Protein AF-A0A0G1R0K1-F1 (afdb_monomer_lite)

Foldseek 3Di:
DDPPDPDDPVVCVLPPCVPLVVVLVVVCVVVVPDPVVSCVVSNVVVVVVCCVVCVLVVLLVVLVCVLVVLLVLLLCCQVVVVPDDPVSLVVSVVCLVVNLVSLLVNLVSLLVCVVVVVDPDPPPVNCVSLVSLVVSLVVLVVCCVPPPVGHPDSSNVSSVVVSVSNVVSVVVSVVVD

Structure (mmCIF, N/CA/C/O backbone):
data_AF-A0A0G1R0K1-F1
#
_entry.id   AF-A0A0G1R0K1-F1
#
loop_
_atom_site.group_PDB
_atom_site.id
_atom_site.type_symbol
_atom_site.label_atom_id
_atom_site.label_alt_id
_atom_site.label_comp_id
_atom_site.label_asym_id
_atom_site.label_entity_id
_atom_site.label_seq_id
_atom_site.pdbx_PDB_ins_code
_atom_site.Cartn_x
_atom_site.Cartn_y
_atom_site.Cartn_z
_atom_site.occupancy
_atom_site.B_iso_or_equiv
_atom_site.auth_seq_id
_atom_site.auth_comp_id
_atom_site.auth_asym_id
_atom_site.auth_atom_id
_atom_site.pdbx_PDB_model_num
ATOM 1 N N . MET A 1 1 ? -12.591 23.616 -11.103 1.00 38.34 1 MET A N 1
ATOM 2 C CA . MET A 1 1 ? -13.012 22.726 -12.206 1.00 38.34 1 MET A CA 1
ATOM 3 C C . MET A 1 1 ? -11.832 22.454 -13.136 1.00 38.34 1 MET A C 1
ATOM 5 O O . MET A 1 1 ? -11.144 23.388 -13.513 1.00 38.34 1 MET A O 1
ATOM 9 N N . ALA A 1 2 ? -11.607 21.172 -13.442 1.00 42.16 2 ALA A N 1
ATOM 10 C CA . ALA A 1 2 ? -10.849 20.628 -14.579 1.00 42.16 2 ALA A CA 1
ATOM 11 C C . ALA A 1 2 ? -9.356 21.009 -14.774 1.00 42.16 2 ALA A C 1
ATOM 13 O O . ALA A 1 2 ? -8.986 21.734 -15.689 1.00 42.16 2 ALA A O 1
ATOM 14 N N . ARG A 1 3 ? -8.459 20.351 -14.025 1.00 35.19 3 ARG A N 1
ATOM 15 C CA . ARG A 1 3 ? -7.186 19.838 -14.587 1.00 35.19 3 ARG A CA 1
ATOM 16 C C . ARG A 1 3 ? -7.155 18.320 -14.431 1.00 35.19 3 ARG A C 1
ATOM 18 O O . ARG A 1 3 ? -6.322 17.751 -13.732 1.00 35.19 3 ARG A O 1
ATOM 25 N N . LEU A 1 4 ? -8.156 17.685 -15.029 1.00 43.53 4 LEU A N 1
ATOM 26 C CA . LEU A 1 4 ? -8.215 16.244 -15.221 1.00 43.53 4 LEU A CA 1
ATOM 27 C C . LEU A 1 4 ? -7.405 15.888 -16.475 1.00 43.53 4 LEU A C 1
ATOM 29 O O . LEU A 1 4 ? -7.443 16.610 -17.465 1.00 43.53 4 LEU A O 1
ATOM 33 N N . LEU A 1 5 ? -6.711 14.750 -16.401 1.00 40.78 5 LEU A N 1
ATOM 34 C CA . LEU A 1 5 ? -6.028 14.049 -17.496 1.00 40.78 5 LEU A CA 1
ATOM 35 C C . LEU A 1 5 ? -4.651 14.599 -17.903 1.00 40.78 5 LEU A C 1
ATOM 37 O O . LEU A 1 5 ? -4.381 14.926 -19.056 1.00 40.78 5 LEU A O 1
ATOM 41 N N . ARG A 1 6 ? -3.697 14.537 -16.962 1.00 42.69 6 ARG A N 1
ATOM 42 C CA . ARG A 1 6 ? -2.286 14.312 -17.314 1.00 42.69 6 ARG A CA 1
ATOM 43 C C . ARG A 1 6 ? -2.203 12.924 -17.965 1.00 42.69 6 ARG A C 1
ATOM 45 O O . ARG A 1 6 ? -2.050 11.923 -17.269 1.00 42.69 6 ARG A O 1
ATOM 52 N N . GLN A 1 7 ? -2.391 12.871 -19.284 1.00 47.28 7 GLN A N 1
ATOM 53 C CA . GLN A 1 7 ? -2.249 11.644 -20.062 1.00 47.28 7 GLN A CA 1
ATOM 54 C C . GLN A 1 7 ? -0.895 10.971 -19.772 1.00 47.28 7 GLN A C 1
ATOM 56 O O . GLN A 1 7 ? 0.105 11.663 -19.536 1.00 47.28 7 GLN A 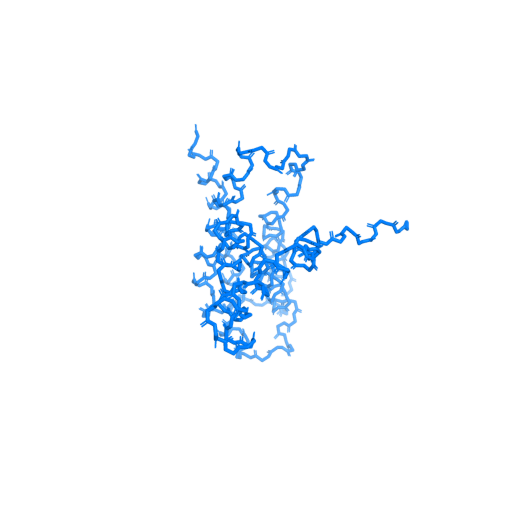O 1
ATOM 61 N N . PRO A 1 8 ? -0.825 9.630 -19.780 1.00 46.78 8 PRO A N 1
ATOM 62 C CA . PRO A 1 8 ? 0.405 8.933 -19.461 1.00 46.78 8 PRO A CA 1
ATOM 63 C C . PRO A 1 8 ? 1.391 9.133 -20.614 1.00 46.78 8 PRO A C 1
ATOM 65 O O . PRO A 1 8 ? 1.190 8.582 -21.691 1.00 46.78 8 PRO A O 1
ATOM 68 N N . LYS A 1 9 ? 2.495 9.861 -20.378 1.00 51.41 9 LYS A N 1
ATOM 69 C CA . LYS A 1 9 ? 3.682 9.874 -21.267 1.00 51.41 9 LYS A CA 1
ATOM 70 C C . LYS A 1 9 ? 4.054 8.461 -21.752 1.00 51.41 9 LYS A C 1
ATOM 72 O O . LYS A 1 9 ? 4.399 8.280 -22.910 1.00 51.41 9 LYS A O 1
ATOM 77 N N . LEU A 1 10 ? 3.836 7.474 -20.886 1.00 49.12 10 LEU A N 1
ATOM 78 C CA . LEU A 1 10 ? 4.039 6.048 -21.120 1.00 49.12 10 LEU A CA 1
ATOM 79 C C . LEU A 1 10 ? 3.221 5.500 -22.305 1.00 49.12 10 LEU A C 1
ATOM 81 O O . LEU A 1 10 ? 3.736 4.705 -23.075 1.00 49.12 10 LEU A O 1
ATOM 85 N N . LEU A 1 11 ? 1.976 5.951 -22.505 1.00 50.16 11 LEU A N 1
ATOM 86 C CA . LEU A 1 11 ? 1.133 5.492 -23.618 1.00 50.16 11 LEU A CA 1
ATOM 87 C C . LEU A 1 11 ? 1.566 6.123 -24.950 1.00 50.16 11 LEU A C 1
ATOM 89 O O . LEU A 1 11 ? 1.493 5.476 -25.989 1.00 50.16 11 LEU A O 1
ATOM 93 N N . LYS A 1 12 ? 2.071 7.366 -24.911 1.00 53.12 12 LYS A N 1
ATOM 94 C CA . LYS A 1 12 ? 2.643 8.060 -26.075 1.00 53.12 12 LYS A CA 1
ATOM 95 C C . LYS A 1 12 ? 4.007 7.494 -26.487 1.00 53.12 12 LYS A C 1
ATOM 97 O O . LYS A 1 12 ? 4.253 7.392 -27.676 1.00 53.12 12 LYS A O 1
ATOM 102 N N . GLU A 1 13 ? 4.856 7.068 -25.553 1.00 55.97 13 GLU A N 1
ATOM 103 C CA . GLU A 1 13 ? 6.090 6.322 -25.878 1.00 55.97 13 GLU A CA 1
ATOM 104 C C . GLU A 1 13 ? 5.789 4.916 -26.424 1.00 55.97 13 GLU A C 1
ATOM 106 O O . GLU A 1 13 ? 6.451 4.443 -27.353 1.00 55.97 13 GLU A O 1
ATOM 111 N N . PHE A 1 14 ? 4.754 4.262 -25.886 1.00 52.16 14 PHE A N 1
ATOM 112 C CA . PHE A 1 14 ? 4.345 2.926 -26.315 1.00 52.16 14 PHE A CA 1
ATOM 113 C C . PHE A 1 14 ? 3.737 2.929 -27.730 1.00 52.16 14 PHE A C 1
ATOM 115 O O . PHE A 1 14 ? 4.141 2.124 -28.568 1.00 52.16 14 PHE A O 1
ATOM 122 N N . LEU A 1 15 ? 2.822 3.865 -28.027 1.00 56.25 15 LEU A N 1
ATOM 123 C CA . LEU A 1 15 ? 2.080 3.935 -29.300 1.00 56.25 15 LEU A CA 1
ATOM 124 C C . LEU A 1 15 ? 2.657 4.920 -30.336 1.00 56.25 15 LEU A C 1
ATOM 126 O O . LEU A 1 15 ? 2.296 4.833 -31.505 1.00 56.25 15 LEU A O 1
ATOM 130 N N . GLY A 1 16 ? 3.508 5.871 -29.939 1.00 50.53 16 GLY A N 1
ATOM 131 C CA . GLY A 1 16 ? 3.796 7.070 -30.741 1.00 50.53 16 GLY A CA 1
ATOM 132 C C . GLY A 1 16 ? 4.978 7.011 -31.709 1.00 50.53 16 GLY A C 1
ATOM 133 O O . GLY A 1 16 ? 5.112 7.926 -32.515 1.00 50.53 16 GLY A O 1
ATOM 134 N N . ASP A 1 17 ? 5.817 5.973 -31.687 1.00 58.91 17 ASP A N 1
ATOM 135 C CA . ASP A 1 17 ? 7.019 5.940 -32.535 1.00 58.91 17 ASP A CA 1
ATOM 136 C C . ASP A 1 17 ? 6.789 5.134 -33.825 1.00 58.91 17 ASP A C 1
ATOM 138 O O . ASP A 1 17 ? 7.156 3.974 -33.956 1.00 58.91 17 ASP A O 1
ATOM 142 N N . SER A 1 18 ? 6.192 5.731 -34.854 1.00 65.62 18 SER A N 1
ATOM 143 C CA . SER A 1 18 ? 6.078 5.070 -36.174 1.00 65.62 18 SER A CA 1
ATOM 144 C C . SER A 1 18 ? 7.442 4.703 -36.803 1.00 65.62 18 SER A C 1
ATOM 146 O O . SER A 1 18 ? 7.498 3.987 -37.805 1.00 65.62 18 SER A O 1
ATOM 148 N N . ALA A 1 19 ? 8.550 5.192 -36.236 1.00 68.44 19 ALA A N 1
ATOM 149 C CA . ALA A 1 19 ? 9.917 4.842 -36.606 1.00 68.44 19 ALA A CA 1
ATOM 150 C C . ALA A 1 19 ? 10.273 3.383 -36.262 1.00 68.44 19 ALA A C 1
ATOM 152 O O . ALA A 1 19 ? 10.772 2.672 -37.131 1.00 68.44 19 ALA A O 1
ATOM 153 N N . TRP A 1 20 ? 9.929 2.887 -35.064 1.00 69.75 20 TRP A N 1
ATOM 154 C CA . TRP A 1 20 ? 10.256 1.504 -34.667 1.00 69.75 20 TRP A CA 1
ATOM 155 C C . TRP A 1 20 ? 9.482 0.474 -35.501 1.00 69.75 20 TRP A C 1
ATOM 157 O O . TRP A 1 20 ? 10.005 -0.581 -35.850 1.00 69.75 20 TRP A O 1
ATOM 167 N N . LEU A 1 21 ? 8.234 0.796 -35.861 1.00 69.06 21 LEU A N 1
ATOM 168 C CA . LEU A 1 21 ? 7.407 -0.037 -36.735 1.00 69.06 21 LEU A CA 1
ATOM 169 C C . LEU A 1 21 ? 8.039 -0.183 -38.122 1.00 69.06 21 LEU A C 1
ATOM 171 O O . LEU A 1 21 ? 8.027 -1.278 -38.680 1.00 69.06 21 LEU A O 1
ATOM 175 N N . ARG A 1 22 ? 8.638 0.894 -38.649 1.00 72.62 22 ARG A N 1
ATOM 176 C CA . ARG A 1 22 ? 9.365 0.878 -39.927 1.00 72.62 22 ARG A CA 1
ATOM 177 C C . ARG A 1 22 ? 10.661 0.073 -39.838 1.00 72.62 22 ARG A C 1
ATOM 179 O O . ARG A 1 22 ? 10.906 -0.757 -40.709 1.00 72.62 22 ARG A O 1
ATOM 186 N N . GLU A 1 23 ? 11.430 0.246 -38.766 1.00 74.56 23 GLU A N 1
ATOM 187 C CA . GLU A 1 23 ? 12.638 -0.543 -38.481 1.00 74.56 23 GLU A CA 1
ATOM 188 C C . GLU A 1 23 ? 12.325 -2.051 -38.442 1.00 74.56 23 GLU A C 1
ATOM 190 O O . GLU A 1 23 ? 12.946 -2.859 -39.131 1.00 74.56 23 GLU A O 1
ATOM 195 N N . CYS A 1 24 ? 11.271 -2.434 -37.720 1.00 71.38 24 CYS A N 1
ATOM 196 C CA . CYS A 1 24 ? 10.860 -3.829 -37.584 1.00 71.38 24 CYS A CA 1
ATOM 197 C C . CYS A 1 24 ? 10.273 -4.420 -38.865 1.00 71.38 24 CYS A C 1
ATOM 199 O O . CYS A 1 24 ? 10.446 -5.610 -39.134 1.00 71.38 24 CYS A O 1
ATOM 201 N N . GLN A 1 25 ? 9.608 -3.606 -39.685 1.00 74.06 25 GLN A N 1
ATOM 202 C CA . GLN A 1 25 ? 9.114 -4.038 -40.987 1.00 74.06 25 GLN A CA 1
ATOM 203 C C . GLN A 1 25 ? 10.263 -4.293 -41.977 1.00 74.06 25 GLN A C 1
ATOM 205 O O . GLN A 1 25 ? 10.156 -5.207 -42.794 1.00 74.06 25 GLN A O 1
ATOM 210 N N . ASN A 1 26 ? 11.376 -3.559 -41.868 1.00 76.12 26 ASN A N 1
ATOM 211 C CA . ASN A 1 26 ? 12.584 -3.795 -42.664 1.00 76.12 26 ASN A CA 1
ATOM 212 C C . ASN A 1 26 ? 13.303 -5.090 -42.251 1.00 76.12 26 ASN A C 1
ATOM 214 O O . ASN A 1 26 ? 13.652 -5.891 -43.118 1.00 76.12 26 ASN A O 1
ATOM 218 N N . ILE A 1 27 ? 13.427 -5.352 -40.944 1.00 71.88 27 ILE A N 1
ATOM 219 C CA . ILE A 1 27 ? 14.008 -6.600 -40.411 1.00 71.88 27 ILE A CA 1
ATOM 220 C C . ILE A 1 27 ? 13.163 -7.818 -40.824 1.00 71.88 27 ILE A C 1
ATOM 222 O O . ILE A 1 27 ? 13.698 -8.826 -41.284 1.00 71.88 27 ILE A O 1
ATOM 226 N N . ALA A 1 28 ? 11.831 -7.709 -40.748 1.00 67.69 28 ALA A N 1
ATOM 227 C CA . ALA A 1 28 ? 10.914 -8.759 -41.200 1.00 67.69 28 ALA A CA 1
ATOM 228 C C . ALA A 1 28 ? 11.111 -9.118 -42.682 1.00 67.69 28 ALA A C 1
ATOM 230 O O . ALA A 1 28 ? 10.996 -10.281 -43.068 1.00 67.69 28 ALA A O 1
ATOM 231 N N . ARG A 1 29 ? 11.400 -8.107 -43.511 1.00 69.75 29 ARG A N 1
ATOM 232 C CA . ARG A 1 29 ? 11.584 -8.250 -44.958 1.00 69.75 29 ARG A CA 1
ATOM 233 C C . ARG A 1 29 ? 12.932 -8.881 -45.311 1.00 69.75 29 ARG A C 1
ATOM 235 O O . ARG A 1 29 ? 12.988 -9.632 -46.277 1.00 69.75 29 ARG A O 1
ATOM 242 N N . GLN A 1 30 ? 13.981 -8.604 -44.534 1.00 74.56 30 GLN A N 1
ATOM 243 C CA . GLN A 1 30 ? 15.311 -9.193 -44.725 1.00 74.56 30 GLN A CA 1
ATOM 244 C C . GLN A 1 30 ? 15.409 -10.645 -44.244 1.00 74.56 30 GLN A C 1
ATOM 246 O O . GLN A 1 30 ? 16.057 -11.452 -44.897 1.00 74.56 30 GLN A O 1
ATOM 251 N N . GLU A 1 31 ? 14.762 -11.004 -43.133 1.00 70.50 31 GLU A N 1
ATOM 252 C CA . GLU A 1 31 ? 14.901 -12.350 -42.552 1.00 70.50 31 GLU A CA 1
ATOM 253 C C . GLU A 1 31 ? 13.915 -13.389 -43.119 1.00 70.50 31 GLU A C 1
ATOM 255 O O . GLU A 1 31 ? 13.904 -14.533 -42.668 1.00 70.50 31 GLU A O 1
ATOM 260 N N . GLY A 1 32 ? 13.030 -13.008 -44.051 1.00 68.81 32 GLY A N 1
ATOM 261 C CA . GLY A 1 32 ? 12.003 -13.904 -44.605 1.00 68.81 32 GLY A CA 1
ATOM 262 C C . GLY A 1 32 ? 11.006 -14.442 -43.563 1.00 68.81 32 GLY A C 1
ATOM 263 O O . GLY A 1 32 ? 10.225 -15.351 -43.845 1.00 68.81 32 GLY A O 1
ATOM 264 N N . LYS A 1 33 ? 11.016 -13.902 -42.338 1.00 63.84 33 LYS A N 1
ATOM 265 C CA . LYS A 1 33 ? 10.114 -14.311 -41.259 1.00 63.84 33 LYS A CA 1
ATOM 266 C C . LYS A 1 33 ? 8.729 -13.731 -41.518 1.00 63.84 33 LYS A C 1
ATOM 268 O O . LYS A 1 33 ? 8.578 -12.551 -41.825 1.00 63.84 33 LYS A O 1
ATOM 273 N N . GLY A 1 34 ? 7.694 -14.553 -41.336 1.00 73.50 34 GLY A N 1
ATOM 274 C CA . GLY A 1 34 ? 6.307 -14.107 -41.459 1.00 73.50 34 GLY A CA 1
ATOM 275 C C . GLY A 1 34 ? 6.052 -12.835 -40.642 1.00 73.50 34 GLY A C 1
ATOM 276 O O . GLY A 1 34 ? 6.474 -12.741 -39.486 1.00 73.50 34 GLY A O 1
ATOM 277 N N . LYS A 1 35 ? 5.347 -11.868 -41.245 1.00 73.69 35 LYS A N 1
ATOM 278 C CA . LYS A 1 35 ? 5.084 -10.515 -40.712 1.00 73.69 35 LYS A CA 1
ATOM 279 C C . LYS A 1 35 ? 4.673 -10.512 -39.232 1.00 73.69 35 LYS A C 1
ATOM 281 O O . LYS A 1 35 ? 5.084 -9.638 -38.479 1.00 73.69 35 LYS A O 1
ATOM 286 N N . PHE A 1 36 ? 3.922 -11.526 -38.803 1.00 75.50 36 PHE A N 1
ATOM 287 C CA . PHE A 1 36 ? 3.480 -11.703 -37.420 1.00 75.50 36 PHE A CA 1
ATOM 288 C C . PHE A 1 36 ? 4.607 -12.094 -36.442 1.00 75.50 36 PHE A C 1
ATOM 290 O O . PHE A 1 36 ? 4.691 -11.535 -35.351 1.00 75.50 36 PHE A O 1
ATOM 297 N N . ARG A 1 37 ? 5.523 -12.999 -36.827 1.00 74.62 37 ARG A N 1
ATOM 298 C CA . ARG A 1 37 ? 6.660 -13.416 -35.978 1.00 74.62 37 ARG A CA 1
ATOM 299 C C . ARG A 1 37 ? 7.666 -12.288 -35.772 1.00 74.62 37 ARG A C 1
ATOM 301 O O . ARG A 1 37 ? 8.154 -12.113 -34.660 1.00 74.62 37 ARG A O 1
ATOM 308 N N . ALA A 1 38 ? 7.954 -11.520 -36.819 1.00 71.56 38 ALA A N 1
ATOM 309 C CA . ALA A 1 38 ? 8.854 -10.375 -36.713 1.00 71.56 38 ALA A CA 1
ATOM 310 C C . ALA A 1 38 ? 8.264 -9.271 -35.819 1.00 71.56 38 ALA A C 1
ATOM 312 O O . ALA A 1 38 ? 8.975 -8.690 -35.001 1.00 71.56 38 ALA A O 1
ATOM 313 N N . LEU A 1 39 ? 6.947 -9.045 -35.904 1.00 76.75 39 LEU A N 1
ATOM 314 C CA . LEU A 1 39 ? 6.246 -8.079 -35.059 1.00 76.75 39 LEU A CA 1
ATOM 315 C C . LEU A 1 39 ? 6.218 -8.513 -33.583 1.00 76.75 39 LEU A C 1
ATOM 317 O O . LEU A 1 39 ? 6.447 -7.684 -32.706 1.00 76.75 39 LEU A O 1
ATOM 321 N N . LEU A 1 40 ? 6.034 -9.811 -33.307 1.00 79.25 40 LEU A N 1
ATOM 322 C CA . LEU A 1 40 ? 6.138 -10.373 -31.954 1.00 79.25 40 LEU A CA 1
ATOM 323 C C . LEU A 1 40 ? 7.551 -10.248 -31.368 1.00 79.25 40 LEU A C 1
ATOM 325 O O . LEU A 1 40 ? 7.692 -9.836 -30.220 1.00 79.25 40 LEU A O 1
ATOM 329 N N . TYR A 1 41 ? 8.589 -10.571 -32.144 1.00 78.25 41 TYR A N 1
ATOM 330 C CA . TYR A 1 41 ? 9.983 -10.500 -31.691 1.00 78.25 41 TYR A CA 1
ATOM 331 C C . TYR A 1 41 ? 10.431 -9.058 -31.404 1.00 78.25 41 TYR A C 1
ATOM 333 O O . TYR A 1 41 ? 11.028 -8.770 -30.368 1.00 78.25 41 TYR A O 1
ATOM 341 N N . CYS A 1 42 ? 10.092 -8.123 -32.290 1.00 76.56 42 CYS A N 1
ATOM 342 C CA . CYS A 1 42 ? 10.359 -6.707 -32.060 1.00 76.56 42 CYS A CA 1
ATOM 343 C C . CYS A 1 42 ? 9.550 -6.138 -30.887 1.00 76.56 42 CYS A C 1
ATOM 345 O O . CYS A 1 42 ? 10.077 -5.373 -30.078 1.00 76.56 42 CYS A O 1
ATOM 347 N N . GLY A 1 43 ? 8.273 -6.521 -30.788 1.00 75.50 43 GLY A N 1
ATOM 348 C CA . GLY A 1 43 ? 7.400 -6.114 -29.694 1.00 75.50 43 GLY A CA 1
ATOM 349 C C . GLY A 1 43 ? 7.928 -6.583 -28.340 1.00 75.50 43 GLY A C 1
ATOM 350 O O . GLY A 1 43 ? 7.990 -5.784 -27.406 1.00 75.50 43 GLY A O 1
ATOM 351 N N . SER A 1 44 ? 8.378 -7.839 -28.237 1.00 78.25 44 SER A N 1
ATOM 352 C CA . SER A 1 44 ? 8.944 -8.378 -26.997 1.00 78.25 44 SER A CA 1
ATOM 353 C C . SER A 1 44 ? 10.274 -7.716 -26.628 1.00 78.25 44 SER A C 1
ATOM 355 O O . SER A 1 44 ? 10.459 -7.356 -25.467 1.00 78.25 44 SER A O 1
ATOM 357 N N . LYS A 1 45 ? 11.164 -7.456 -27.599 1.00 78.38 45 LYS A N 1
ATOM 358 C CA . LYS A 1 45 ? 12.439 -6.757 -27.360 1.00 78.38 45 LYS A CA 1
ATOM 359 C C . LYS A 1 45 ? 12.222 -5.332 -26.836 1.00 78.38 45 LYS A C 1
ATOM 361 O O . LYS A 1 45 ? 12.810 -4.957 -25.823 1.00 78.38 45 LYS A O 1
ATOM 366 N N . ARG A 1 46 ? 11.318 -4.566 -27.458 1.00 72.44 46 ARG A N 1
ATOM 367 C CA . ARG A 1 46 ? 10.988 -3.195 -27.030 1.00 72.44 46 ARG A CA 1
ATOM 368 C C . ARG A 1 46 ? 10.267 -3.175 -25.684 1.00 72.44 46 ARG A C 1
ATOM 370 O O . ARG A 1 46 ? 10.572 -2.340 -24.838 1.00 72.44 46 ARG A O 1
ATOM 377 N N . ALA A 1 47 ? 9.355 -4.120 -25.447 1.00 71.62 47 ALA A N 1
ATOM 378 C CA . ALA A 1 47 ? 8.721 -4.286 -24.141 1.00 71.62 47 ALA A CA 1
ATOM 379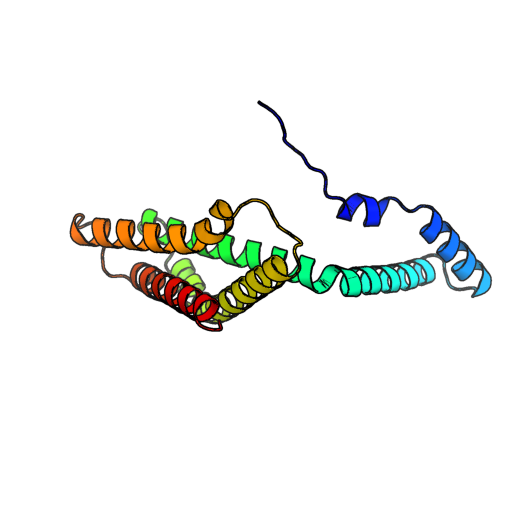 C C . ALA A 1 47 ? 9.759 -4.582 -23.049 1.00 71.62 47 ALA A C 1
ATOM 381 O O . ALA A 1 47 ? 9.669 -4.020 -21.961 1.00 71.62 47 ALA A O 1
ATOM 382 N N . MET A 1 48 ? 10.772 -5.397 -23.346 1.00 72.62 48 MET A N 1
ATOM 383 C CA . MET A 1 48 ? 11.848 -5.731 -22.416 1.00 72.62 48 MET A CA 1
ATOM 384 C C . MET A 1 48 ? 12.793 -4.548 -22.161 1.00 72.62 48 MET A C 1
ATOM 386 O O . MET A 1 48 ? 13.200 -4.339 -21.021 1.00 72.62 48 MET A O 1
ATOM 390 N N . GLU A 1 49 ? 13.095 -3.724 -23.168 1.00 73.50 49 GLU A N 1
ATOM 391 C CA . GLU A 1 49 ? 13.859 -2.477 -23.000 1.00 73.50 49 GLU A CA 1
ATOM 392 C C . GLU A 1 49 ? 13.096 -1.438 -22.170 1.00 73.50 49 GLU A C 1
ATOM 394 O O . GLU A 1 49 ? 13.654 -0.866 -21.233 1.00 73.50 49 GLU A O 1
ATOM 399 N N . ILE A 1 50 ? 11.799 -1.252 -22.439 1.00 69.19 50 ILE A N 1
ATOM 400 C CA . ILE A 1 50 ? 10.931 -0.384 -21.633 1.00 69.19 50 ILE A CA 1
ATOM 401 C C . ILE A 1 50 ? 10.839 -0.925 -20.208 1.00 69.19 50 ILE A C 1
ATOM 403 O O . ILE A 1 50 ? 10.974 -0.158 -19.258 1.00 69.19 50 ILE A O 1
ATOM 407 N N . PHE A 1 51 ? 10.664 -2.236 -20.035 1.00 70.38 51 PHE A N 1
ATOM 408 C CA . PHE A 1 51 ? 10.655 -2.866 -18.721 1.00 70.38 51 PHE A CA 1
ATOM 409 C C . PHE A 1 51 ? 11.990 -2.663 -18.008 1.00 70.38 51 PHE A C 1
ATOM 411 O O . PHE A 1 51 ? 12.001 -2.309 -16.839 1.00 70.38 51 PHE A O 1
ATOM 418 N N . ARG A 1 52 ? 13.129 -2.783 -18.691 1.00 69.75 52 ARG A N 1
ATOM 419 C CA . ARG A 1 52 ? 14.445 -2.533 -18.090 1.00 69.75 52 ARG A CA 1
ATOM 420 C C . ARG A 1 52 ? 14.603 -1.072 -17.663 1.00 69.75 52 ARG A C 1
ATOM 422 O O . ARG A 1 52 ? 15.047 -0.823 -16.546 1.00 69.75 52 ARG A O 1
ATOM 429 N N . ALA A 1 53 ? 14.172 -0.127 -18.497 1.00 72.25 53 ALA A N 1
ATOM 430 C CA . ALA A 1 53 ? 14.253 1.308 -18.225 1.00 72.25 53 ALA A CA 1
ATOM 431 C C . ALA A 1 53 ? 13.234 1.801 -17.176 1.00 72.25 53 ALA A C 1
ATOM 433 O O . ALA A 1 53 ? 13.498 2.764 -16.460 1.00 72.25 53 ALA A O 1
ATOM 434 N N . HIS A 1 54 ? 12.067 1.155 -17.071 1.00 73.31 54 HIS A N 1
ATOM 435 C CA . HIS A 1 54 ? 10.941 1.591 -16.235 1.00 73.31 54 HIS A CA 1
ATOM 436 C C . HIS A 1 54 ? 10.512 0.572 -15.170 1.00 73.31 54 HIS A C 1
ATOM 438 O O . HIS A 1 54 ? 9.503 0.799 -14.501 1.00 73.31 54 HIS A O 1
ATOM 444 N N . SER A 1 55 ? 11.259 -0.511 -14.955 1.00 75.38 55 SER A N 1
ATOM 445 C CA . SER A 1 55 ? 10.934 -1.592 -14.004 1.00 75.38 55 SER A CA 1
ATOM 446 C C . SER A 1 55 ? 10.596 -1.041 -12.623 1.00 75.38 55 SER A C 1
ATOM 448 O O . SER A 1 55 ? 9.511 -1.288 -12.106 1.00 75.38 55 SER A O 1
ATOM 450 N N . LEU A 1 56 ? 11.458 -0.186 -12.068 1.00 74.12 56 LEU A N 1
ATOM 451 C CA . LEU A 1 56 ? 11.240 0.461 -10.770 1.00 74.12 56 LEU A CA 1
ATOM 452 C C . LEU A 1 56 ? 9.985 1.351 -10.747 1.00 74.12 56 LEU A C 1
ATOM 454 O O . LEU A 1 56 ? 9.310 1.463 -9.724 1.00 74.12 56 LEU A O 1
ATOM 458 N N . ASN A 1 57 ? 9.644 1.989 -11.870 1.00 77.31 57 ASN A N 1
ATOM 459 C CA . ASN A 1 57 ? 8.426 2.793 -12.001 1.00 77.31 57 ASN A CA 1
ATOM 460 C C . ASN A 1 57 ? 7.166 1.928 -12.034 1.00 77.31 57 ASN A C 1
ATOM 462 O O . ASN A 1 57 ? 6.180 2.277 -11.383 1.00 77.31 57 ASN A O 1
ATOM 466 N N . ILE A 1 58 ? 7.211 0.811 -12.757 1.00 78.50 58 ILE A N 1
ATOM 467 C CA . ILE A 1 58 ? 6.113 -0.151 -12.854 1.00 78.50 58 ILE A CA 1
ATOM 468 C C . ILE A 1 58 ? 5.886 -0.810 -11.493 1.00 78.50 58 ILE A C 1
ATOM 470 O O . ILE A 1 58 ? 4.778 -0.727 -10.970 1.00 78.50 58 ILE A O 1
ATOM 474 N N . VAL A 1 59 ? 6.937 -1.359 -10.875 1.00 82.38 59 VAL A N 1
ATOM 475 C CA . VAL A 1 59 ? 6.872 -2.007 -9.555 1.00 82.38 59 VAL A CA 1
ATOM 476 C C . VAL A 1 59 ? 6.308 -1.050 -8.509 1.00 82.38 59 VAL A C 1
ATOM 478 O O . VAL A 1 59 ? 5.363 -1.394 -7.808 1.00 82.38 59 VAL A O 1
ATOM 481 N N . TYR A 1 60 ? 6.797 0.192 -8.463 1.00 80.62 60 TYR A N 1
ATOM 482 C CA . TYR A 1 60 ? 6.262 1.200 -7.547 1.00 80.62 60 TYR A CA 1
ATOM 483 C C . TYR A 1 60 ? 4.763 1.459 -7.746 1.00 80.62 60 TYR A C 1
ATOM 485 O O . TYR A 1 60 ? 4.034 1.610 -6.769 1.00 80.62 60 TYR A O 1
ATOM 493 N N . ARG A 1 61 ? 4.286 1.543 -8.996 1.00 81.12 61 ARG A N 1
ATOM 494 C CA . ARG A 1 61 ? 2.859 1.775 -9.274 1.00 81.12 61 ARG A CA 1
ATOM 495 C C . ARG A 1 61 ? 2.007 0.575 -8.888 1.00 81.12 61 ARG A C 1
ATOM 497 O O . ARG A 1 61 ? 0.962 0.771 -8.282 1.00 81.12 61 ARG A O 1
ATOM 504 N N . VAL A 1 62 ? 2.455 -0.633 -9.224 1.00 85.81 62 VAL A N 1
ATOM 505 C CA . VAL A 1 62 ? 1.753 -1.877 -8.887 1.00 85.81 62 VAL A CA 1
ATOM 506 C C . VAL A 1 62 ? 1.662 -2.026 -7.372 1.00 85.81 62 VAL A C 1
ATOM 508 O O . VAL A 1 62 ? 0.570 -2.198 -6.842 1.00 85.81 62 VAL A O 1
ATOM 511 N N . PHE A 1 63 ? 2.773 -1.852 -6.657 1.00 86.69 63 PHE A N 1
ATOM 512 C CA . PHE A 1 63 ? 2.782 -1.932 -5.197 1.00 86.69 63 PHE A CA 1
ATOM 513 C C . PHE A 1 63 ? 1.990 -0.797 -4.553 1.00 86.69 63 PHE A C 1
ATOM 515 O O . PHE A 1 63 ? 1.293 -1.023 -3.570 1.00 86.69 63 PHE A O 1
ATOM 522 N N . GLY A 1 64 ? 2.015 0.404 -5.133 1.00 84.12 64 GLY A N 1
ATOM 523 C CA . GLY A 1 64 ? 1.141 1.502 -4.725 1.00 84.12 64 GLY A CA 1
ATOM 524 C C . GLY A 1 64 ? -0.342 1.142 -4.852 1.00 84.12 64 GLY A C 1
ATOM 525 O O . GLY A 1 64 ? -1.112 1.380 -3.929 1.00 84.12 64 GLY A O 1
ATOM 526 N N . LEU A 1 65 ? -0.74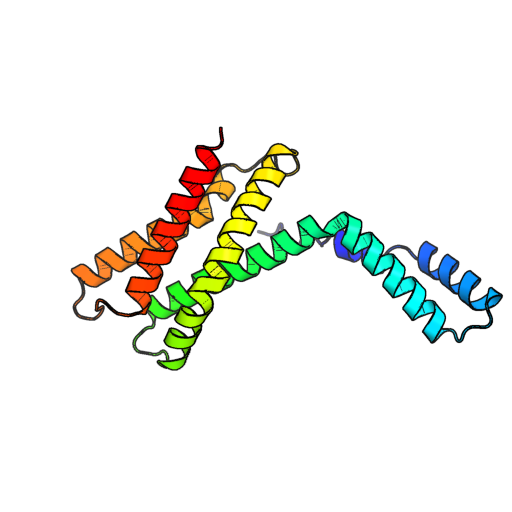6 0.525 -5.963 1.00 86.81 65 LEU A N 1
ATOM 527 C CA . LEU A 1 65 ? -2.131 0.110 -6.184 1.00 86.81 65 LEU A CA 1
ATOM 528 C C . LEU A 1 65 ? -2.549 -0.994 -5.209 1.00 86.81 65 LEU A C 1
ATOM 530 O O . LEU A 1 65 ? -3.595 -0.870 -4.581 1.00 86.81 65 LEU A O 1
ATOM 534 N N . ILE A 1 66 ? -1.713 -2.021 -5.032 1.00 88.44 66 ILE A N 1
ATOM 535 C CA . ILE A 1 66 ? -1.963 -3.110 -4.076 1.00 88.44 66 ILE A CA 1
ATOM 536 C C . ILE A 1 66 ? -2.089 -2.547 -2.658 1.00 88.44 66 ILE A C 1
ATOM 538 O O . ILE A 1 66 ? -3.038 -2.874 -1.950 1.00 88.44 66 ILE A O 1
ATOM 542 N N . THR A 1 67 ? -1.177 -1.653 -2.260 1.00 87.56 67 THR A N 1
ATOM 543 C CA . THR A 1 67 ? -1.170 -1.108 -0.897 1.00 87.56 67 THR A CA 1
ATOM 544 C C . THR A 1 67 ? -2.419 -0.291 -0.576 1.00 87.56 67 THR A C 1
ATOM 546 O O . THR A 1 67 ? -3.017 -0.465 0.483 1.00 87.56 67 THR A O 1
ATOM 549 N N . HIS A 1 68 ? -2.852 0.571 -1.499 1.00 88.56 68 HIS A N 1
ATOM 550 C CA . HIS A 1 68 ? -4.059 1.377 -1.303 1.00 88.56 68 HIS A CA 1
ATOM 551 C C . HIS A 1 68 ? -5.334 0.542 -1.455 1.00 88.56 68 HIS A C 1
ATOM 553 O O . HIS A 1 68 ? -6.290 0.759 -0.717 1.00 88.56 68 HIS A O 1
ATOM 559 N N . GLY A 1 69 ? -5.347 -0.428 -2.375 1.00 89.88 69 GLY A N 1
ATOM 560 C CA . GLY A 1 69 ? -6.466 -1.351 -2.549 1.00 89.8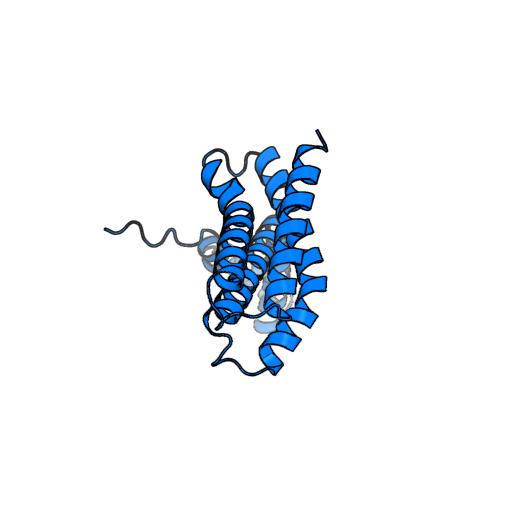8 69 GLY A CA 1
ATOM 561 C C . GLY A 1 69 ? -6.726 -2.164 -1.285 1.00 89.88 69 GLY A C 1
ATOM 562 O O . GLY A 1 69 ? -7.853 -2.200 -0.803 1.00 89.88 69 GLY A O 1
ATOM 563 N N . TYR A 1 70 ? -5.674 -2.730 -0.692 1.00 89.81 70 TYR A N 1
ATOM 564 C CA . TYR A 1 70 ? -5.779 -3.467 0.565 1.00 89.81 70 TYR A CA 1
ATOM 565 C C . TYR A 1 70 ? -6.252 -2.577 1.723 1.00 89.81 70 TYR A C 1
ATOM 567 O O . TYR A 1 70 ? -7.160 -2.965 2.452 1.00 89.81 70 TYR A O 1
ATOM 575 N N . PHE A 1 71 ? -5.721 -1.353 1.856 1.00 90.75 71 PHE A N 1
ATOM 576 C CA . PHE A 1 71 ? -6.208 -0.394 2.858 1.00 90.75 71 PHE A CA 1
ATOM 577 C C . PHE A 1 71 ? -7.716 -0.137 2.726 1.00 90.75 71 PHE A C 1
ATOM 579 O O . PHE A 1 71 ? -8.435 -0.173 3.721 1.00 90.75 71 PHE A O 1
ATOM 586 N N . ILE A 1 72 ? -8.206 0.083 1.500 1.00 91.50 72 ILE A N 1
ATOM 587 C CA . ILE A 1 72 ? -9.635 0.301 1.238 1.00 91.50 72 ILE A CA 1
ATOM 588 C C . ILE A 1 72 ? -10.450 -0.936 1.623 1.00 91.50 72 ILE A C 1
ATOM 590 O O . ILE A 1 72 ? -11.483 -0.793 2.272 1.00 91.50 72 ILE A O 1
ATOM 594 N N . ILE A 1 73 ? -9.988 -2.137 1.266 1.00 90.31 73 ILE A N 1
ATOM 595 C CA . ILE A 1 73 ? -10.666 -3.393 1.616 1.00 90.31 73 ILE A CA 1
ATOM 596 C C . ILE A 1 73 ? -10.784 -3.532 3.135 1.00 90.31 73 ILE A C 1
ATOM 598 O O . ILE A 1 73 ? -11.876 -3.806 3.626 1.00 90.31 73 ILE A O 1
ATOM 602 N N . ILE A 1 74 ? -9.707 -3.289 3.886 1.00 90.62 74 ILE A N 1
ATOM 603 C CA . ILE A 1 74 ? -9.718 -3.369 5.354 1.00 90.62 74 ILE A CA 1
ATOM 604 C C . ILE A 1 74 ? -10.630 -2.302 5.965 1.00 90.62 74 ILE A C 1
ATOM 606 O O . ILE A 1 74 ? -11.444 -2.618 6.830 1.00 90.62 74 ILE A O 1
ATOM 610 N N . ALA A 1 75 ? -10.545 -1.055 5.496 1.00 91.44 75 ALA A N 1
ATOM 611 C CA . ALA A 1 75 ? -11.392 0.025 5.988 1.00 91.44 75 ALA A CA 1
ATOM 612 C C . ALA A 1 75 ? -12.880 -0.281 5.757 1.00 91.44 75 ALA A C 1
ATOM 614 O O . ALA A 1 75 ? -13.683 -0.188 6.684 1.00 91.44 75 ALA A O 1
ATOM 615 N N . LEU A 1 76 ? -13.252 -0.711 4.547 1.00 90.56 76 LEU A N 1
ATOM 616 C CA . LEU A 1 76 ? -14.622 -1.128 4.244 1.00 90.56 76 LEU A CA 1
ATOM 617 C C . LEU A 1 76 ? -15.037 -2.347 5.072 1.00 90.56 76 LEU A C 1
ATOM 619 O O . LEU A 1 76 ? -16.162 -2.384 5.559 1.00 90.56 76 LEU A O 1
ATOM 623 N N . SER A 1 77 ? -14.130 -3.304 5.278 1.00 88.69 77 SER A N 1
ATOM 624 C CA . SER A 1 77 ? -14.396 -4.488 6.103 1.00 88.69 77 SER A CA 1
ATOM 625 C C . SER A 1 77 ? -14.746 -4.128 7.538 1.00 88.69 77 SER A C 1
ATOM 627 O O . SER A 1 77 ? -15.636 -4.738 8.118 1.00 88.69 77 SER A O 1
ATOM 629 N N . PHE A 1 78 ? -14.101 -3.099 8.082 1.00 88.81 78 PHE A N 1
ATOM 630 C CA . PHE A 1 78 ? -14.388 -2.604 9.419 1.00 88.81 78 PHE A CA 1
ATOM 631 C C . PHE A 1 78 ? -15.737 -1.878 9.485 1.00 88.81 78 PHE A C 1
ATOM 633 O O . PHE A 1 78 ? -16.586 -2.230 10.296 1.00 88.81 78 PHE A O 1
ATOM 640 N N . PHE A 1 79 ? -15.988 -0.907 8.600 1.00 89.38 79 PHE A N 1
ATOM 641 C CA . PHE A 1 79 ? -17.232 -0.123 8.642 1.00 89.38 79 PHE A CA 1
ATOM 642 C C . PHE A 1 79 ? -18.484 -0.908 8.219 1.00 89.38 79 PHE A C 1
ATOM 644 O O . PHE A 1 79 ? -19.592 -0.565 8.627 1.00 89.38 79 PHE A O 1
ATOM 651 N N . PHE A 1 80 ? -18.329 -1.951 7.401 1.00 88.25 80 PHE A N 1
ATOM 652 C CA . PHE A 1 80 ? -19.432 -2.759 6.871 1.00 88.25 80 PHE A CA 1
ATOM 653 C C . PHE A 1 80 ? -19.399 -4.207 7.365 1.00 88.25 80 PHE A C 1
ATOM 655 O O . PHE A 1 80 ? -19.945 -5.094 6.708 1.00 88.25 80 PHE A O 1
ATOM 662 N N . GLN A 1 81 ? -18.799 -4.450 8.531 1.00 79.31 81 GLN A N 1
ATOM 663 C CA . GLN A 1 81 ? -18.604 -5.788 9.085 1.00 79.31 81 GLN A CA 1
ATOM 664 C C . GLN A 1 81 ? -19.900 -6.619 9.160 1.00 79.31 81 GLN A C 1
ATOM 666 O O . GLN A 1 81 ? -19.879 -7.815 8.893 1.00 79.31 81 GLN A O 1
ATOM 671 N N . SER A 1 82 ? -21.047 -5.990 9.439 1.00 79.56 82 SER A N 1
ATOM 672 C CA . SER A 1 82 ? -22.352 -6.668 9.519 1.00 79.56 82 SER A CA 1
ATOM 673 C C . SER A 1 82 ? -22.923 -7.135 8.174 1.00 79.56 82 SER A C 1
ATOM 675 O O . SER A 1 82 ? -23.882 -7.902 8.152 1.00 79.56 82 SER A O 1
ATOM 677 N N . ARG A 1 83 ? -22.375 -6.666 7.046 1.00 81.94 83 ARG A N 1
ATOM 678 C CA . ARG A 1 83 ? -22.874 -6.962 5.690 1.00 81.94 83 ARG A CA 1
ATOM 679 C C . ARG A 1 83 ? -21.910 -7.792 4.853 1.00 81.94 83 ARG A C 1
ATOM 681 O O . ARG A 1 83 ? -22.258 -8.160 3.732 1.00 81.94 83 ARG A O 1
ATOM 688 N N . LEU A 1 84 ? -20.701 -8.042 5.348 1.00 79.31 84 LEU A N 1
ATOM 689 C CA . LEU A 1 84 ? -19.659 -8.702 4.576 1.00 79.31 84 LEU A CA 1
ATOM 690 C C . LEU A 1 84 ? -19.553 -10.186 4.943 1.00 79.31 84 LEU A C 1
ATOM 692 O O . LEU A 1 84 ? -19.580 -10.530 6.124 1.00 79.31 84 LEU A O 1
ATOM 696 N N . PRO A 1 85 ? -19.424 -11.079 3.948 1.00 82.12 85 PRO A N 1
ATOM 697 C CA . PRO A 1 85 ? -19.218 -12.499 4.201 1.00 82.12 85 PRO A CA 1
ATOM 698 C C . PRO A 1 85 ? -17.881 -12.752 4.911 1.00 82.12 85 PRO A C 1
ATOM 700 O O . PRO A 1 85 ? -16.868 -12.135 4.576 1.00 82.12 85 PRO A O 1
ATOM 703 N N . GLN A 1 86 ? -17.864 -13.720 5.834 1.00 80.94 86 GLN A N 1
ATOM 704 C CA . GLN A 1 86 ? -16.669 -14.123 6.595 1.00 80.94 86 GLN A CA 1
ATOM 705 C C . GLN A 1 86 ? -15.479 -14.484 5.690 1.00 80.94 86 GLN A C 1
ATOM 707 O O . GLN A 1 86 ? -14.348 -14.112 5.992 1.00 80.94 86 GLN A O 1
ATOM 712 N N . ASN A 1 87 ? -15.737 -15.075 4.520 1.00 83.44 87 ASN A N 1
ATOM 713 C CA . ASN A 1 87 ? -14.710 -15.433 3.534 1.00 83.44 87 ASN A CA 1
ATOM 714 C C . ASN A 1 87 ? -13.851 -14.235 3.085 1.00 83.44 87 ASN A C 1
ATOM 716 O O . ASN A 1 87 ? -12.686 -14.408 2.736 1.00 83.44 87 ASN A O 1
ATOM 720 N N . LEU A 1 88 ? -14.402 -13.012 3.070 1.00 79.88 88 LEU A N 1
ATOM 721 C CA . LEU A 1 88 ? -13.622 -11.817 2.723 1.00 79.88 88 LEU A CA 1
ATOM 722 C C . LEU A 1 88 ? -12.641 -11.430 3.831 1.00 79.88 88 LEU A C 1
ATOM 724 O O . LEU A 1 88 ? -11.561 -10.924 3.531 1.00 79.88 88 LEU A O 1
ATOM 728 N N . ILE A 1 89 ? -13.002 -11.677 5.090 1.00 80.25 89 ILE A N 1
ATOM 729 C CA . ILE A 1 89 ? -12.147 -11.409 6.249 1.00 80.25 89 ILE A CA 1
ATOM 730 C C . ILE A 1 89 ? -10.984 -12.402 6.263 1.00 80.25 89 ILE A C 1
ATOM 732 O O . ILE A 1 89 ? -9.841 -11.986 6.415 1.00 80.25 89 ILE A O 1
ATOM 736 N N . GLU A 1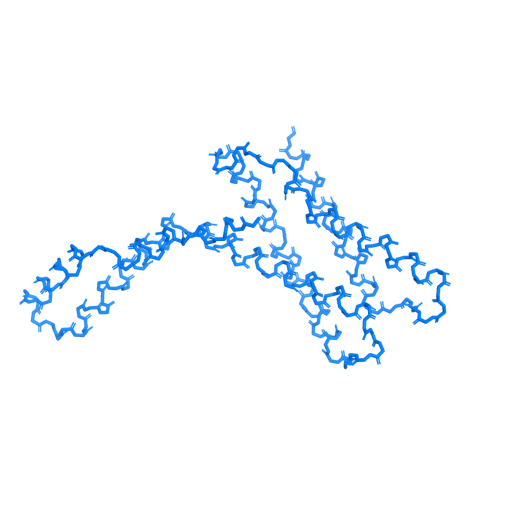 90 ? -11.255 -13.686 6.022 1.00 83.94 90 GLU A N 1
ATOM 737 C CA . GLU A 1 90 ? -10.216 -14.720 5.908 1.00 83.94 90 GLU A CA 1
ATOM 738 C C . GLU A 1 90 ? -9.274 -14.459 4.730 1.00 83.94 90 GLU A C 1
ATOM 740 O O . GLU A 1 90 ? -8.055 -14.576 4.858 1.00 83.94 90 GLU A O 1
ATOM 745 N N . LEU A 1 91 ? -9.819 -14.033 3.586 1.00 83.94 91 LEU A N 1
ATOM 746 C CA . LEU A 1 91 ? -9.000 -13.639 2.446 1.00 83.94 91 LEU A CA 1
ATOM 747 C C . LEU A 1 91 ? -8.100 -12.449 2.803 1.00 83.94 91 LEU A C 1
ATOM 749 O O . LEU A 1 91 ? -6.909 -12.474 2.502 1.00 83.94 91 LEU A O 1
ATOM 753 N N . ALA A 1 92 ? -8.640 -11.424 3.464 1.00 82.94 92 ALA A N 1
ATOM 754 C CA . ALA A 1 92 ? -7.852 -10.279 3.906 1.00 82.94 92 ALA A CA 1
ATOM 755 C C . ALA A 1 92 ? -6.751 -10.684 4.900 1.00 82.94 92 ALA A C 1
ATOM 757 O O . ALA A 1 92 ? -5.627 -10.198 4.784 1.00 82.94 92 ALA A O 1
ATOM 758 N N . ASP A 1 93 ? -7.043 -11.611 5.813 1.00 84.75 93 ASP A N 1
ATOM 759 C CA . ASP A 1 93 ? -6.073 -12.141 6.772 1.00 84.75 93 ASP A CA 1
ATOM 760 C C . ASP A 1 93 ? -4.945 -12.914 6.071 1.00 84.75 93 ASP A C 1
ATOM 762 O O . ASP A 1 93 ? -3.768 -12.627 6.291 1.00 84.75 93 ASP A O 1
ATOM 766 N N . SER A 1 94 ? -5.284 -13.785 5.114 1.00 86.88 94 SER A N 1
ATOM 767 C CA . SER A 1 94 ? -4.302 -14.521 4.297 1.00 86.88 94 SER A CA 1
ATOM 768 C C . SER A 1 94 ? -3.410 -13.604 3.449 1.00 86.88 94 SER A C 1
ATOM 770 O O . SER A 1 94 ? -2.252 -13.914 3.172 1.00 86.88 94 SER A O 1
ATOM 772 N N . LEU A 1 95 ? -3.936 -12.443 3.052 1.00 85.00 95 LEU A N 1
ATOM 773 C CA . LEU A 1 95 ? -3.202 -11.438 2.290 1.00 85.00 95 LEU A CA 1
ATOM 774 C C . LEU A 1 95 ? -2.359 -10.515 3.175 1.00 85.00 95 LEU A C 1
ATOM 776 O O . LEU A 1 95 ? -1.545 -9.765 2.636 1.00 85.00 95 LEU A O 1
ATOM 780 N N . SER A 1 96 ? -2.508 -10.561 4.500 1.00 84.12 96 SER A N 1
ATOM 781 C CA . SER A 1 96 ? -1.823 -9.645 5.415 1.00 84.12 96 SER A CA 1
ATOM 782 C C . SER A 1 96 ? -0.300 -9.828 5.409 1.00 84.12 96 SER A C 1
ATOM 784 O O . SER A 1 96 ? 0.441 -8.849 5.306 1.00 84.12 96 SER A O 1
ATOM 786 N N . GLU A 1 97 ? 0.185 -11.070 5.418 1.00 83.19 97 GLU A N 1
ATOM 787 C CA . GLU A 1 97 ? 1.613 -11.395 5.348 1.00 83.19 97 GLU A CA 1
ATOM 788 C C . GLU A 1 97 ? 2.271 -10.943 4.030 1.00 83.19 97 GLU A C 1
ATOM 790 O O . GLU A 1 97 ? 3.240 -10.173 4.079 1.00 83.19 97 GLU A O 1
ATOM 795 N N . PRO A 1 98 ? 1.769 -11.327 2.835 1.00 85.25 98 PRO A N 1
ATOM 796 C CA . PRO A 1 98 ? 2.352 -10.850 1.584 1.00 85.25 98 PRO A CA 1
ATOM 797 C C . PRO A 1 98 ? 2.197 -9.331 1.430 1.00 85.25 98 PRO A C 1
ATOM 799 O O . PRO A 1 98 ? 3.081 -8.676 0.870 1.00 85.25 98 PRO A O 1
ATOM 802 N N . TYR A 1 99 ? 1.129 -8.741 1.974 1.00 85.31 99 TYR A N 1
ATOM 803 C CA . TYR A 1 99 ? 0.950 -7.293 2.013 1.00 85.31 99 TYR A CA 1
ATOM 804 C C . TYR A 1 99 ? 2.048 -6.591 2.825 1.00 85.31 99 TYR A C 1
ATOM 806 O O . TYR A 1 99 ? 2.583 -5.583 2.358 1.00 85.31 99 TYR A O 1
ATOM 814 N N . LEU A 1 100 ? 2.449 -7.128 3.983 1.00 85.31 100 LEU A N 1
ATOM 815 C CA . LEU A 1 100 ? 3.565 -6.591 4.775 1.00 85.31 100 LEU A CA 1
ATOM 816 C C . LEU A 1 100 ? 4.908 -6.663 4.026 1.00 85.31 100 LEU A C 1
ATOM 818 O O . LEU A 1 100 ? 5.754 -5.775 4.156 1.00 85.31 100 LEU A O 1
ATOM 822 N N . GLY A 1 101 ? 5.101 -7.668 3.173 1.00 85.19 101 GLY A N 1
ATOM 823 C CA . GLY A 1 101 ? 6.235 -7.685 2.246 1.00 85.19 101 GLY A CA 1
ATOM 824 C C . GLY A 1 101 ? 6.161 -6.538 1.230 1.00 85.19 101 GLY A C 1
ATOM 825 O O . GLY A 1 101 ? 7.109 -5.763 1.061 1.00 85.19 101 GLY A O 1
ATOM 826 N N . VAL A 1 102 ? 5.004 -6.383 0.581 1.00 86.00 102 VAL A N 1
ATOM 827 C CA . VAL A 1 102 ? 4.771 -5.364 -0.457 1.00 86.00 102 VAL A CA 1
ATOM 828 C C . VAL A 1 102 ? 4.879 -3.940 0.099 1.00 86.00 102 VAL A C 1
ATOM 830 O O . VAL A 1 102 ? 5.505 -3.089 -0.536 1.00 86.00 102 VAL A O 1
ATOM 833 N N . ILE A 1 103 ? 4.319 -3.664 1.281 1.00 85.12 103 ILE A N 1
ATOM 834 C CA . ILE A 1 103 ? 4.358 -2.343 1.929 1.00 85.12 103 ILE A CA 1
ATOM 835 C C . ILE A 1 103 ? 5.801 -1.951 2.283 1.00 85.12 103 ILE A C 1
ATOM 837 O O . ILE A 1 103 ? 6.193 -0.802 2.066 1.00 85.12 103 ILE A O 1
ATOM 841 N N . GLY A 1 104 ? 6.614 -2.908 2.749 1.00 82.12 104 GLY A N 1
ATOM 842 C CA . GLY A 1 104 ? 8.021 -2.695 3.072 1.00 82.12 104 GLY A CA 1
ATOM 843 C C . GLY A 1 104 ? 8.819 -2.301 1.835 1.00 82.12 104 GLY A C 1
ATOM 844 O O . GLY A 1 104 ? 9.469 -1.253 1.818 1.00 82.12 104 GLY A O 1
ATOM 845 N N . ILE A 1 105 ? 8.698 -3.078 0.754 1.00 83.75 105 ILE A N 1
ATOM 846 C CA . ILE A 1 105 ? 9.386 -2.774 -0.508 1.00 83.75 105 ILE A CA 1
ATOM 847 C C . ILE A 1 105 ? 8.881 -1.452 -1.096 1.00 83.75 105 ILE A C 1
ATOM 849 O O . ILE A 1 105 ? 9.679 -0.636 -1.556 1.00 83.75 105 ILE A O 1
ATOM 853 N N . TYR A 1 106 ? 7.572 -1.197 -1.057 1.00 83.81 106 TYR A N 1
ATOM 854 C CA . TYR A 1 106 ? 6.984 0.050 -1.541 1.00 83.81 106 TYR A CA 1
ATOM 855 C C . TYR A 1 106 ? 7.555 1.277 -0.824 1.00 83.81 106 TYR A C 1
ATOM 857 O O . TYR A 1 106 ? 7.941 2.242 -1.486 1.00 83.81 106 TYR A O 1
ATOM 865 N N . LEU A 1 107 ? 7.646 1.242 0.509 1.00 78.38 107 LEU A N 1
ATOM 866 C CA . LEU A 1 107 ? 8.192 2.344 1.302 1.00 78.38 107 LEU A CA 1
ATOM 867 C C . LEU A 1 107 ? 9.687 2.554 1.036 1.00 78.38 107 LEU A C 1
ATOM 869 O O . LEU A 1 107 ? 10.114 3.697 0.875 1.00 78.38 107 LEU A O 1
ATOM 873 N N . VAL A 1 108 ? 10.464 1.477 0.885 1.00 80.00 108 VAL A N 1
ATOM 874 C CA . VAL A 1 108 ? 11.881 1.565 0.493 1.00 80.00 108 VAL A CA 1
ATOM 875 C C . VAL A 1 108 ? 12.033 2.176 -0.903 1.00 80.00 108 VAL A C 1
ATOM 877 O O . VAL A 1 108 ? 12.800 3.120 -1.080 1.00 80.00 108 VAL A O 1
ATOM 880 N N . LEU A 1 109 ? 11.272 1.703 -1.897 1.00 78.12 109 LEU A N 1
ATOM 881 C CA . LEU A 1 109 ? 11.300 2.245 -3.261 1.00 78.12 109 LEU A CA 1
ATOM 882 C C . LEU A 1 109 ? 10.876 3.714 -3.305 1.00 78.12 109 LEU A C 1
ATOM 884 O O . LEU A 1 109 ? 11.453 4.506 -4.054 1.00 78.12 109 LEU A O 1
ATOM 888 N N . LYS A 1 110 ? 9.874 4.082 -2.498 1.00 77.12 110 LYS A N 1
ATOM 889 C CA . LYS A 1 110 ? 9.442 5.468 -2.323 1.00 77.12 110 LYS A CA 1
ATOM 890 C C . LYS A 1 110 ? 10.614 6.318 -1.844 1.00 77.12 110 LYS A C 1
ATOM 892 O O . LYS A 1 110 ? 10.911 7.331 -2.474 1.00 77.12 110 LYS A O 1
ATOM 897 N N . GLU A 1 111 ? 11.302 5.882 -0.792 1.00 76.50 111 GLU A N 1
ATOM 898 C CA . GLU A 1 111 ? 12.427 6.601 -0.192 1.00 76.50 111 GLU A CA 1
ATOM 899 C C . GLU A 1 111 ? 13.615 6.737 -1.154 1.00 76.50 111 GLU A C 1
ATOM 901 O O . GLU A 1 111 ? 14.137 7.837 -1.338 1.00 76.50 111 GLU A O 1
ATOM 906 N N . VAL A 1 112 ? 13.988 5.661 -1.855 1.00 76.44 112 VAL A N 1
ATOM 907 C CA . VAL A 1 112 ? 15.036 5.697 -2.891 1.00 76.44 112 VAL A CA 1
ATOM 908 C C . VAL A 1 112 ? 14.690 6.716 -3.977 1.00 76.44 112 VAL A C 1
ATOM 910 O O . VAL A 1 112 ? 15.524 7.542 -4.344 1.00 76.44 112 VAL A O 1
ATOM 913 N N . ARG A 1 113 ? 13.443 6.723 -4.464 1.00 73.44 113 ARG A N 1
ATOM 914 C CA . ARG A 1 113 ? 13.017 7.659 -5.513 1.00 73.44 113 ARG A CA 1
ATOM 915 C C . ARG A 1 113 ? 13.077 9.121 -5.064 1.00 73.44 113 ARG A C 1
ATOM 917 O O . ARG A 1 113 ? 13.361 9.999 -5.882 1.00 73.44 113 ARG A O 1
ATOM 924 N N . ILE A 1 114 ? 12.811 9.384 -3.787 1.00 72.19 114 ILE A N 1
ATOM 925 C CA . ILE A 1 114 ? 12.929 10.724 -3.208 1.00 72.19 114 ILE A CA 1
ATOM 926 C C . ILE A 1 114 ? 14.388 11.181 -3.215 1.00 72.19 114 ILE A C 1
ATOM 928 O O . ILE A 1 114 ? 14.662 12.293 -3.659 1.00 72.19 114 ILE A O 1
ATOM 932 N N . ARG A 1 115 ? 15.325 10.315 -2.807 1.00 71.44 115 ARG A N 1
ATOM 933 C CA . ARG A 1 115 ? 16.765 10.632 -2.797 1.00 71.44 115 ARG A CA 1
ATOM 934 C C . ARG A 1 115 ? 17.333 10.880 -4.194 1.00 71.44 115 ARG A C 1
ATOM 936 O O . ARG A 1 115 ? 18.181 11.744 -4.361 1.00 71.44 115 ARG A O 1
ATOM 943 N N . VAL A 1 116 ? 16.823 10.176 -5.204 1.00 73.19 116 VAL A N 1
ATOM 944 C CA . VAL A 1 116 ? 17.217 10.353 -6.617 1.00 73.19 116 VAL A CA 1
ATOM 945 C C . VAL A 1 116 ? 16.591 11.622 -7.240 1.00 73.19 116 VAL A C 1
ATOM 947 O O . VAL A 1 116 ? 16.768 11.896 -8.423 1.00 73.19 116 VAL A O 1
ATOM 950 N N . GLY A 1 117 ? 15.850 12.432 -6.471 1.00 62.12 117 GLY A N 1
ATOM 951 C CA . GLY A 1 117 ? 15.351 13.737 -6.921 1.00 62.12 117 GLY A CA 1
ATOM 952 C C . GLY A 1 117 ? 14.206 13.670 -7.937 1.00 62.12 117 GLY A C 1
ATOM 953 O O . GLY A 1 117 ? 13.809 14.694 -8.487 1.00 62.12 117 GLY A O 1
ATOM 954 N N . GLN A 1 118 ? 13.618 12.491 -8.175 1.00 62.09 118 GLN A N 1
ATOM 955 C CA . GLN A 1 118 ? 12.528 12.330 -9.149 1.00 62.09 118 GLN A CA 1
ATOM 956 C C . GLN A 1 118 ? 11.188 12.935 -8.678 1.00 62.09 118 GLN A C 1
ATOM 958 O O . GLN A 1 118 ? 10.269 13.078 -9.484 1.00 62.09 118 GLN A O 1
ATOM 963 N N . PHE A 1 119 ? 11.054 13.304 -7.396 1.00 59.56 1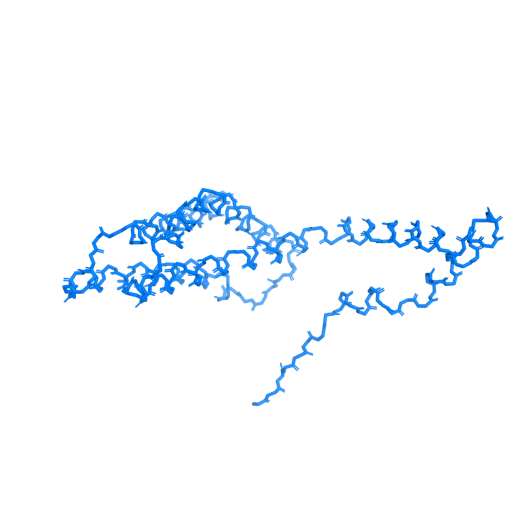19 PHE A N 1
ATOM 964 C CA . PHE A 1 119 ? 9.857 13.947 -6.834 1.00 59.56 119 PHE A CA 1
ATOM 965 C C . PHE A 1 119 ? 10.213 15.043 -5.809 1.00 59.56 119 PHE A C 1
ATOM 967 O O . PHE A 1 119 ? 10.129 14.804 -4.605 1.00 59.56 119 PHE A O 1
ATOM 974 N N . PRO A 1 120 ? 10.561 16.265 -6.250 1.00 49.88 120 PRO A N 1
ATOM 975 C CA . PRO A 1 120 ? 10.981 17.328 -5.335 1.00 49.88 120 PRO A CA 1
ATOM 976 C C . PRO A 1 120 ? 9.844 18.026 -4.562 1.00 49.88 120 PRO A C 1
ATOM 978 O O . PRO A 1 120 ? 10.134 18.784 -3.648 1.00 49.88 120 PRO A O 1
ATOM 981 N N . GLN A 1 121 ? 8.554 17.830 -4.884 1.00 46.66 121 GLN A N 1
ATOM 982 C CA . GLN A 1 121 ? 7.562 18.878 -4.562 1.00 46.66 121 GLN A CA 1
ATOM 983 C C . GLN A 1 121 ? 6.388 18.579 -3.620 1.00 46.66 121 GLN A C 1
ATOM 985 O O . GLN A 1 121 ? 5.609 19.499 -3.391 1.00 46.66 121 GLN A O 1
ATOM 990 N N . ARG A 1 122 ? 6.204 17.394 -3.018 1.00 49.19 122 ARG A N 1
ATOM 991 C CA . ARG A 1 122 ? 5.097 17.223 -2.041 1.00 49.19 122 ARG A CA 1
ATOM 992 C C . ARG A 1 122 ? 5.442 16.298 -0.880 1.00 49.19 122 ARG A C 1
ATOM 994 O O . ARG A 1 122 ? 5.003 15.152 -0.838 1.00 49.19 122 ARG A O 1
ATOM 1001 N N . ILE A 1 123 ? 6.157 16.849 0.100 1.00 53.34 123 ILE A N 1
ATOM 1002 C CA . ILE A 1 123 ? 6.381 16.253 1.430 1.00 53.34 123 ILE A CA 1
ATOM 1003 C C . ILE A 1 123 ? 5.044 15.822 2.074 1.00 53.34 123 ILE A C 1
ATOM 1005 O O . ILE A 1 123 ? 4.965 14.762 2.676 1.00 53.34 123 ILE A O 1
ATOM 1009 N N . ILE A 1 124 ? 3.950 16.548 1.824 1.00 49.38 124 ILE A N 1
ATOM 1010 C CA . ILE A 1 124 ? 2.624 16.275 2.412 1.00 49.38 124 ILE A CA 1
ATOM 1011 C C . ILE A 1 124 ? 1.975 14.980 1.871 1.00 49.38 124 ILE A C 1
ATOM 1013 O O . ILE A 1 124 ? 1.342 14.235 2.612 1.00 49.38 124 ILE A O 1
ATOM 1017 N N . LEU A 1 125 ? 2.181 14.626 0.593 1.00 53.44 125 LEU A N 1
ATOM 1018 C CA . LEU A 1 125 ? 1.700 13.337 0.052 1.00 53.44 125 LEU A CA 1
ATOM 1019 C C . LEU A 1 125 ? 2.577 12.158 0.506 1.00 53.44 125 LEU A C 1
ATOM 1021 O O . LEU A 1 125 ? 2.196 10.992 0.371 1.00 53.44 125 LEU A O 1
ATOM 1025 N N . ARG A 1 126 ? 3.761 12.452 1.053 1.00 56.34 126 ARG A N 1
ATOM 1026 C CA . ARG A 1 126 ? 4.749 11.465 1.486 1.00 56.34 126 ARG A CA 1
ATOM 1027 C C . ARG A 1 126 ? 4.293 10.714 2.741 1.00 56.34 126 ARG A C 1
ATOM 1029 O O . ARG A 1 126 ? 4.636 9.542 2.872 1.00 56.34 126 ARG A O 1
ATOM 1036 N N . GLU A 1 127 ? 3.452 11.331 3.568 1.00 66.50 127 GLU A N 1
ATOM 1037 C CA . GLU A 1 127 ? 3.023 10.797 4.872 1.00 66.50 127 GLU A CA 1
ATOM 1038 C C . GLU A 1 127 ? 1.557 10.365 4.915 1.00 66.50 127 GLU A C 1
ATOM 1040 O O . GLU A 1 127 ? 1.168 9.623 5.810 1.00 66.50 127 GLU A O 1
ATOM 1045 N N . SER A 1 128 ? 0.777 10.747 3.899 1.00 77.00 128 SER A N 1
ATOM 1046 C CA . SER A 1 128 ? -0.662 10.461 3.804 1.00 77.00 128 SER A CA 1
ATOM 1047 C C . SER A 1 128 ? -1.036 9.000 4.070 1.00 77.00 128 SER A C 1
ATOM 1049 O O . SER A 1 128 ? -2.060 8.742 4.683 1.00 77.00 128 SER A O 1
ATOM 1051 N N . PHE A 1 129 ? -0.200 8.046 3.661 1.00 82.56 129 PHE A N 1
ATOM 1052 C CA . PHE A 1 129 ? -0.483 6.624 3.827 1.00 82.56 129 PHE A CA 1
ATOM 1053 C C . PHE A 1 129 ? -0.327 6.131 5.274 1.00 82.56 129 PHE A C 1
ATOM 1055 O O . PHE A 1 129 ? -1.219 5.468 5.791 1.00 82.56 129 PHE A O 1
ATOM 1062 N N . VAL A 1 130 ? 0.778 6.476 5.946 1.00 86.12 130 VAL A N 1
ATOM 1063 C CA . VAL A 1 130 ? 0.974 6.111 7.363 1.00 86.12 130 VAL A CA 1
ATOM 1064 C C . VAL A 1 130 ? -0.036 6.869 8.220 1.00 86.12 130 VAL A C 1
ATOM 1066 O O . VAL A 1 130 ? -0.662 6.282 9.093 1.00 86.12 130 VAL A O 1
ATOM 1069 N N . ALA A 1 131 ? -0.269 8.147 7.908 1.00 88.75 131 ALA A N 1
ATOM 1070 C CA . ALA A 1 131 ? -1.299 8.945 8.559 1.00 88.75 131 ALA A CA 1
ATOM 1071 C C . ALA A 1 131 ? -2.700 8.340 8.377 1.00 88.75 131 ALA A C 1
ATOM 1073 O O . ALA A 1 131 ? -3.465 8.318 9.331 1.00 88.75 131 ALA A O 1
ATOM 1074 N N . ALA A 1 132 ? -3.030 7.804 7.196 1.00 91.12 132 ALA A N 1
ATOM 1075 C CA . ALA A 1 132 ? -4.307 7.132 6.956 1.00 91.12 132 ALA A CA 1
ATOM 1076 C C . ALA A 1 132 ? -4.459 5.853 7.792 1.00 91.12 132 ALA A C 1
ATOM 1078 O O . ALA A 1 132 ? -5.527 5.635 8.356 1.00 91.12 132 ALA A O 1
ATOM 1079 N N . TRP A 1 133 ? -3.402 5.045 7.927 1.00 92.31 133 TRP A N 1
ATOM 1080 C CA . TRP A 1 133 ? -3.405 3.876 8.814 1.00 92.31 133 TRP A CA 1
ATOM 1081 C C . TRP A 1 133 ? -3.564 4.266 10.284 1.00 92.31 133 TRP A C 1
ATOM 1083 O O . TRP A 1 133 ? -4.415 3.715 10.971 1.00 92.31 133 TRP A O 1
ATOM 1093 N N . VAL A 1 134 ? -2.812 5.263 10.754 1.00 92.75 134 VAL A N 1
ATOM 1094 C CA . VAL A 1 134 ? -2.927 5.770 12.131 1.00 92.75 134 VAL A CA 1
ATOM 1095 C C . VAL A 1 134 ? -4.317 6.351 12.390 1.00 92.75 134 VAL A C 1
ATOM 1097 O O . VAL A 1 134 ? -4.909 6.088 13.432 1.00 92.75 134 VAL A O 1
ATOM 1100 N N . LEU A 1 135 ? -4.874 7.100 11.438 1.00 94.50 135 LEU A N 1
ATOM 1101 C CA . LEU A 1 135 ? -6.225 7.642 11.545 1.00 94.50 135 LEU A CA 1
ATOM 1102 C C . LEU A 1 135 ? -7.269 6.522 11.602 1.00 94.50 135 LEU A C 1
ATOM 1104 O O . LEU A 1 135 ? -8.164 6.571 12.442 1.00 94.50 135 LEU A O 1
ATOM 1108 N N . LEU A 1 136 ? -7.140 5.503 10.746 1.00 94.12 136 LEU A N 1
ATOM 1109 C CA . LEU A 1 136 ? -8.017 4.336 10.766 1.00 94.12 136 LEU A CA 1
ATOM 1110 C C . LEU A 1 136 ? -7.920 3.598 12.104 1.00 94.12 136 LEU A C 1
ATOM 1112 O O . LEU A 1 136 ? -8.952 3.238 12.659 1.00 94.12 136 LEU A O 1
ATOM 1116 N N . LEU A 1 137 ? -6.711 3.438 12.653 1.00 94.50 137 LEU A N 1
ATOM 1117 C CA . LEU A 1 137 ? -6.497 2.858 13.975 1.00 94.50 137 LEU A CA 1
ATOM 1118 C C . LEU A 1 137 ? -7.246 3.652 15.048 1.00 94.50 137 LEU A C 1
ATOM 1120 O O . LEU A 1 137 ? -8.076 3.077 15.740 1.00 94.50 137 LEU A O 1
ATOM 1124 N N . VAL A 1 138 ? -7.031 4.967 15.132 1.00 94.81 138 VAL A N 1
ATOM 1125 C CA . VAL A 1 138 ? -7.691 5.833 16.125 1.00 94.81 138 VAL A CA 1
ATOM 1126 C C . VAL A 1 138 ? -9.214 5.762 16.012 1.00 94.81 138 VAL A C 1
ATOM 1128 O O . VAL A 1 138 ? -9.891 5.584 17.023 1.00 94.81 138 VAL A O 1
ATOM 1131 N N . ILE A 1 139 ? -9.758 5.855 14.793 1.00 94.12 139 ILE A N 1
ATOM 1132 C CA . ILE A 1 139 ? -11.205 5.772 14.556 1.00 94.12 139 ILE A CA 1
ATOM 1133 C C . ILE A 1 139 ? -11.734 4.391 14.951 1.00 94.12 139 ILE A C 1
ATOM 1135 O O . ILE A 1 139 ? -12.749 4.303 15.637 1.00 94.12 139 ILE A O 1
ATOM 1139 N N . SER A 1 140 ? -11.044 3.322 14.549 1.00 91.94 140 SER A N 1
ATOM 1140 C CA . SER A 1 140 ? -11.460 1.955 14.860 1.00 91.94 140 SER A CA 1
ATOM 1141 C C . SER A 1 140 ? -11.447 1.686 16.362 1.00 91.94 140 SER A C 1
ATOM 1143 O O . SER A 1 140 ? -12.434 1.199 16.896 1.00 91.94 140 SER A O 1
ATOM 1145 N N . THR A 1 141 ? -10.392 2.096 17.070 1.00 92.50 141 THR A N 1
ATOM 1146 C CA . THR A 1 141 ? -10.293 1.967 18.523 1.00 92.50 141 THR A CA 1
ATOM 1147 C C . THR A 1 141 ? -11.398 2.761 19.210 1.00 92.50 141 THR A C 1
ATOM 1149 O O . THR A 1 141 ? -12.097 2.210 20.054 1.00 92.50 141 THR A O 1
ATOM 1152 N N . ALA A 1 142 ? -11.626 4.019 18.822 1.00 92.12 142 ALA A N 1
ATOM 1153 C CA . ALA A 1 142 ? -12.710 4.821 19.386 1.00 92.12 142 ALA A CA 1
ATOM 1154 C C . ALA A 1 142 ? -14.081 4.155 19.178 1.00 92.12 142 ALA A C 1
ATOM 1156 O O . ALA A 1 142 ? -14.858 4.043 20.123 1.00 92.12 142 ALA A O 1
ATOM 1157 N N . LEU A 1 143 ? -14.372 3.659 17.973 1.00 90.12 143 LEU A N 1
ATOM 1158 C CA . LEU A 1 143 ? -15.638 2.985 17.685 1.00 90.12 143 LEU A CA 1
ATOM 1159 C C . LEU A 1 143 ? -15.804 1.688 18.481 1.00 90.12 143 LEU A C 1
ATOM 1161 O O . LEU A 1 143 ? -16.872 1.479 19.044 1.00 90.12 143 LEU A O 1
ATOM 1165 N N . THR A 1 144 ? -14.761 0.868 18.601 1.00 88.19 144 THR A N 1
ATOM 1166 C CA . THR A 1 144 ? -14.796 -0.356 19.417 1.00 88.19 144 THR A CA 1
ATOM 1167 C C . THR A 1 144 ? -14.997 -0.057 20.907 1.00 88.19 144 THR A C 1
ATOM 1169 O O . THR A 1 144 ? -15.670 -0.813 21.598 1.00 88.19 144 THR A O 1
ATOM 1172 N N . PHE A 1 145 ? -14.455 1.052 21.424 1.00 88.69 145 PHE A N 1
ATOM 1173 C CA . PHE A 1 145 ? -14.642 1.436 22.830 1.00 88.69 145 PHE A CA 1
ATOM 1174 C C . PHE A 1 145 ? -16.013 2.064 23.119 1.00 88.69 145 PHE A C 1
ATOM 1176 O O . PHE A 1 145 ? -16.580 1.820 24.182 1.00 88.69 145 PHE A O 1
ATOM 1183 N N . PHE A 1 146 ? -16.543 2.888 22.210 1.00 89.50 146 PHE A N 1
ATOM 1184 C CA . PHE A 1 146 ? -17.773 3.654 22.452 1.00 89.50 146 PHE A CA 1
ATOM 1185 C C . PHE A 1 146 ? -19.047 2.994 21.915 1.00 89.50 146 PHE A C 1
ATOM 1187 O O . PHE A 1 146 ? -20.140 3.368 22.336 1.00 89.50 146 PHE A O 1
ATOM 1194 N N . SER A 1 147 ? -18.947 2.037 20.993 1.00 81.25 147 SER A N 1
ATOM 1195 C CA . SER A 1 147 ? -20.108 1.419 20.354 1.00 81.25 147 SER A CA 1
ATOM 1196 C C . SER A 1 147 ? -20.133 -0.087 20.578 1.00 81.25 147 SER A C 1
ATOM 1198 O O . SER A 1 147 ? -19.279 -0.811 20.081 1.00 81.25 147 SER A O 1
ATOM 1200 N N . GLN A 1 148 ? -21.211 -0.570 21.200 1.00 74.94 148 GLN A N 1
ATOM 1201 C CA . GLN A 1 148 ? -21.482 -2.003 21.388 1.00 74.94 148 GLN A CA 1
ATOM 1202 C C . GLN A 1 148 ? -21.624 -2.780 20.068 1.00 74.94 148 GLN A C 1
ATOM 1204 O O . GLN A 1 148 ? -21.550 -4.002 20.063 1.00 74.94 148 GLN A O 1
ATOM 1209 N N . SER A 1 149 ? -21.821 -2.094 18.938 1.00 73.94 149 SER A N 1
ATOM 1210 C CA . SER A 1 149 ? -21.904 -2.726 17.615 1.00 73.94 149 SER A CA 1
ATOM 1211 C C . SER A 1 149 ? -20.549 -3.160 17.039 1.00 73.94 149 SER A C 1
ATOM 1213 O O . SER A 1 149 ? -20.539 -3.928 16.082 1.00 73.94 149 SER A O 1
ATOM 1215 N N . TYR A 1 150 ? -19.423 -2.676 17.581 1.00 74.12 150 TYR A N 1
ATOM 1216 C CA . TYR A 1 150 ? -18.075 -2.998 17.098 1.00 74.12 150 TYR A CA 1
ATOM 1217 C C . TYR A 1 150 ? -17.330 -3.805 18.163 1.00 74.12 150 TYR A C 1
ATOM 1219 O O . TYR A 1 150 ? -17.129 -3.321 19.273 1.00 74.12 150 TYR A O 1
ATOM 1227 N N . HIS A 1 151 ? -16.919 -5.029 17.831 1.00 75.19 151 HIS A N 1
ATOM 1228 C CA . HIS A 1 151 ? -16.197 -5.913 18.745 1.00 75.19 151 HIS A CA 1
ATOM 1229 C C . HIS A 1 151 ? -14.726 -6.066 18.333 1.00 75.19 151 HIS A C 1
ATOM 1231 O O . HIS A 1 151 ? -14.296 -5.673 17.244 1.00 75.19 151 HIS A O 1
ATOM 1237 N N . VAL A 1 152 ? -13.920 -6.605 19.253 1.00 73.50 152 VAL A N 1
ATOM 1238 C CA . VAL A 1 152 ? -12.511 -6.944 19.008 1.00 73.50 152 VAL A CA 1
ATOM 1239 C C . VAL A 1 152 ? -12.459 -8.185 18.114 1.00 73.50 152 VAL A C 1
ATOM 1241 O O . VAL A 1 152 ? -12.324 -9.306 18.592 1.00 73.50 152 VAL A O 1
ATOM 1244 N N . ASP A 1 153 ? -12.578 -7.963 16.809 1.00 81.12 153 ASP A N 1
ATOM 1245 C CA . ASP A 1 153 ? -12.643 -9.022 15.801 1.00 81.12 153 ASP A CA 1
ATOM 1246 C C . ASP A 1 153 ? -11.359 -9.124 14.962 1.00 81.12 153 ASP A C 1
ATOM 1248 O O . ASP A 1 153 ? -10.435 -8.309 15.073 1.00 81.12 153 ASP A O 1
ATOM 1252 N N . GLY A 1 154 ? -11.300 -10.122 14.070 1.00 82.06 154 GLY A N 1
ATOM 1253 C CA . GLY A 1 154 ? -10.154 -10.345 13.178 1.00 82.06 154 GLY A CA 1
ATOM 1254 C C . GLY A 1 154 ? -9.778 -9.108 12.351 1.00 82.06 154 GLY A C 1
ATOM 1255 O O . GLY A 1 154 ? -8.601 -8.778 12.223 1.00 82.06 154 GLY A O 1
ATOM 1256 N N . VAL A 1 155 ? -10.772 -8.343 11.886 1.00 86.31 155 VAL A N 1
ATOM 1257 C CA . VAL A 1 155 ? -10.545 -7.095 11.136 1.00 86.31 155 VAL A CA 1
ATOM 1258 C C . VAL A 1 155 ? -9.884 -6.022 12.005 1.00 86.31 155 VAL A C 1
ATOM 1260 O O . VAL A 1 155 ? -8.968 -5.338 11.551 1.00 86.31 155 VAL A O 1
ATOM 1263 N N . TYR A 1 156 ? -10.291 -5.889 13.270 1.00 88.12 156 TYR A N 1
ATOM 1264 C CA . TYR A 1 156 ? -9.675 -4.935 14.193 1.00 88.12 156 TYR A CA 1
ATOM 1265 C C . TYR A 1 156 ? -8.213 -5.304 14.483 1.00 88.12 156 TYR A C 1
ATOM 1267 O O . TYR A 1 156 ? -7.330 -4.443 14.448 1.00 88.12 156 TYR A O 1
ATOM 1275 N N . ARG A 1 157 ? -7.925 -6.601 14.666 1.00 89.12 157 ARG A N 1
ATOM 1276 C CA . ARG A 1 157 ? -6.550 -7.107 14.800 1.00 89.12 157 ARG A CA 1
ATOM 1277 C C . ARG A 1 157 ? -5.707 -6.787 13.563 1.00 89.12 157 ARG A C 1
ATOM 1279 O O . ARG A 1 157 ? -4.569 -6.340 13.705 1.00 89.12 157 ARG A O 1
ATOM 1286 N N . LEU A 1 158 ? -6.269 -6.945 12.363 1.00 88.81 158 LEU A N 1
ATOM 1287 C CA . LEU A 1 158 ? -5.604 -6.570 11.113 1.00 88.81 158 LEU A CA 1
ATOM 1288 C C . LEU A 1 158 ? -5.307 -5.071 11.042 1.00 88.81 158 LEU A C 1
ATOM 1290 O O . LEU A 1 158 ? -4.217 -4.697 10.603 1.00 88.81 158 LEU A O 1
ATOM 1294 N N . ILE A 1 159 ? -6.228 -4.211 11.486 1.00 91.25 159 ILE A N 1
ATOM 1295 C CA . ILE A 1 159 ? -5.995 -2.762 11.540 1.00 91.25 159 ILE A CA 1
ATOM 1296 C C . ILE A 1 159 ? -4.836 -2.444 12.483 1.00 91.25 159 ILE A C 1
ATOM 1298 O O . ILE A 1 159 ? -3.923 -1.724 12.078 1.00 91.25 159 ILE A O 1
ATOM 1302 N N . ILE A 1 160 ? -4.826 -3.000 13.698 1.00 91.81 160 ILE A N 1
ATOM 1303 C CA . ILE A 1 160 ? -3.729 -2.806 14.658 1.00 91.81 160 ILE A CA 1
ATOM 1304 C C . ILE A 1 160 ? -2.392 -3.238 14.054 1.00 91.81 160 ILE A C 1
ATOM 1306 O O . ILE A 1 160 ? -1.467 -2.426 13.988 1.00 91.81 160 ILE A O 1
ATOM 1310 N N . THR A 1 161 ? -2.286 -4.483 13.581 1.00 91.06 161 THR A N 1
ATOM 1311 C CA . THR A 1 161 ? -1.024 -5.034 13.070 1.00 91.06 161 THR A CA 1
ATOM 1312 C C . THR A 1 161 ? -0.496 -4.222 11.891 1.00 91.06 161 THR A C 1
ATOM 1314 O O . THR A 1 161 ? 0.673 -3.839 11.885 1.00 91.06 161 THR A O 1
ATOM 1317 N N . ASN A 1 162 ? -1.347 -3.891 10.914 1.00 89.69 162 ASN A N 1
ATOM 1318 C CA . ASN A 1 162 ? -0.919 -3.128 9.740 1.00 89.69 162 ASN A CA 1
ATOM 1319 C C . ASN A 1 162 ? -0.565 -1.677 10.082 1.00 89.69 162 ASN A C 1
ATOM 1321 O O . ASN A 1 162 ? 0.397 -1.134 9.534 1.00 89.69 162 ASN A O 1
ATOM 1325 N N . SER A 1 163 ? -1.285 -1.060 11.021 1.00 90.75 163 SER A N 1
ATOM 1326 C CA . SER A 1 163 ? -0.998 0.308 11.455 1.00 90.75 163 SER A CA 1
ATOM 1327 C C . SER A 1 163 ? 0.332 0.377 12.195 1.00 90.75 163 SER A C 1
ATOM 1329 O O . SER A 1 163 ? 1.190 1.180 11.824 1.00 90.75 163 SER A O 1
ATOM 1331 N N . LEU A 1 164 ? 0.555 -0.515 13.166 1.00 91.19 164 LEU A N 1
ATOM 1332 C CA . LEU A 1 164 ? 1.823 -0.616 13.888 1.00 91.19 164 LEU A CA 1
ATOM 1333 C C . LEU A 1 164 ? 2.982 -0.936 12.945 1.00 91.19 164 LEU A C 1
ATOM 1335 O O . LEU A 1 164 ? 4.001 -0.250 12.986 1.00 91.19 164 LEU A O 1
ATOM 1339 N N . ALA A 1 165 ? 2.817 -1.905 12.043 1.00 88.69 165 ALA A N 1
ATOM 1340 C CA . ALA A 1 165 ? 3.837 -2.229 11.052 1.00 88.69 165 ALA A CA 1
ATOM 1341 C C . ALA A 1 165 ? 4.168 -1.022 10.163 1.00 88.69 165 ALA A C 1
ATOM 1343 O O . ALA A 1 165 ? 5.341 -0.725 9.942 1.00 88.69 165 ALA A O 1
ATOM 1344 N N . SER A 1 166 ? 3.162 -0.272 9.700 1.00 87.06 166 SER A N 1
ATOM 1345 C CA . SER A 1 166 ? 3.387 0.924 8.878 1.00 87.06 166 SER A CA 1
ATOM 1346 C C . SER A 1 166 ? 4.191 2.003 9.617 1.00 87.06 166 SER A C 1
ATOM 1348 O O . SER A 1 166 ? 5.085 2.617 9.028 1.00 87.06 166 SER A O 1
ATOM 1350 N N . VAL A 1 167 ? 3.931 2.187 10.917 1.00 88.12 167 VAL A N 1
ATOM 1351 C CA . VAL A 1 167 ? 4.659 3.122 11.784 1.00 88.12 167 VAL A CA 1
ATOM 1352 C C . VAL A 1 167 ? 6.087 2.635 12.022 1.00 88.12 167 VAL A C 1
ATOM 1354 O O . VAL A 1 167 ? 7.021 3.408 11.830 1.00 88.12 167 VAL A O 1
ATOM 1357 N N . ILE A 1 168 ? 6.283 1.357 12.359 1.00 88.31 168 ILE A N 1
ATOM 1358 C CA . ILE A 1 168 ? 7.611 0.762 12.574 1.00 88.31 168 ILE A CA 1
ATOM 1359 C C . ILE A 1 168 ? 8.460 0.872 11.308 1.00 88.31 168 ILE A C 1
ATOM 1361 O O . ILE A 1 168 ? 9.602 1.319 11.373 1.00 88.31 168 ILE A O 1
ATOM 1365 N N . ILE A 1 169 ? 7.908 0.524 10.142 1.00 83.75 169 ILE A N 1
ATOM 1366 C CA . ILE A 1 169 ? 8.632 0.634 8.871 1.00 83.75 169 ILE A CA 1
ATOM 1367 C C . ILE A 1 169 ? 8.976 2.098 8.597 1.00 83.75 169 ILE A C 1
ATOM 1369 O O . ILE A 1 169 ? 10.101 2.399 8.201 1.00 83.75 169 ILE A O 1
ATOM 1373 N N . ARG A 1 170 ? 8.053 3.035 8.851 1.00 79.06 170 ARG A N 1
ATOM 1374 C CA . ARG A 1 170 ? 8.329 4.468 8.695 1.00 79.06 170 ARG A CA 1
ATOM 1375 C C . ARG A 1 170 ? 9.485 4.914 9.585 1.00 79.06 170 ARG A C 1
ATOM 1377 O O . ARG A 1 170 ? 10.413 5.539 9.077 1.00 79.06 170 ARG A O 1
ATOM 1384 N N . ILE A 1 171 ? 9.449 4.560 10.865 1.00 83.88 171 ILE A N 1
ATOM 1385 C CA . ILE A 1 171 ? 10.516 4.835 11.828 1.00 83.88 171 ILE A CA 1
ATOM 1386 C C . ILE A 1 171 ? 11.835 4.223 11.332 1.00 83.88 171 ILE A C 1
ATOM 1388 O O . ILE A 1 171 ? 12.821 4.938 11.197 1.00 83.88 171 ILE A O 1
ATOM 1392 N N . GLY A 1 172 ? 11.850 2.951 10.930 1.00 79.50 172 GLY A N 1
ATOM 1393 C CA . GLY A 1 172 ? 13.045 2.283 10.405 1.00 79.50 172 GLY A CA 1
ATOM 1394 C C . GLY A 1 172 ? 13.618 2.938 9.141 1.00 79.50 172 GLY A C 1
ATOM 1395 O O . GLY A 1 172 ? 14.832 3.064 9.000 1.00 79.50 172 GLY A O 1
ATOM 1396 N N . THR A 1 173 ? 12.764 3.425 8.234 1.00 73.88 173 THR A N 1
ATOM 1397 C CA . THR A 1 173 ? 13.219 4.179 7.049 1.00 73.88 173 THR A CA 1
ATOM 1398 C C . THR A 1 173 ? 13.777 5.564 7.386 1.00 73.88 173 THR A C 1
ATOM 1400 O O . THR A 1 173 ? 14.580 6.082 6.613 1.00 73.88 173 THR A O 1
ATOM 1403 N N . LEU A 1 174 ? 13.372 6.152 8.519 1.00 71.38 174 LEU A N 1
ATOM 1404 C CA . LEU A 1 174 ? 13.914 7.411 9.037 1.00 71.38 174 LEU A CA 1
ATOM 1405 C C . LEU A 1 174 ? 15.243 7.206 9.778 1.00 71.38 174 LEU A C 1
ATOM 1407 O O . LEU A 1 174 ? 16.140 8.014 9.587 1.00 71.38 174 LEU A O 1
ATOM 1411 N N . PHE A 1 175 ? 15.374 6.131 10.566 1.00 66.50 175 PHE A N 1
ATOM 1412 C CA . PHE A 1 175 ? 16.546 5.823 11.406 1.00 66.50 175 PHE A CA 1
ATOM 1413 C C . PHE A 1 175 ? 17.736 5.195 10.671 1.00 66.50 175 PHE A C 1
ATOM 1415 O O . PHE A 1 175 ? 18.815 5.090 11.241 1.00 66.50 175 PHE A O 1
ATOM 1422 N N . ARG A 1 176 ? 17.595 4.753 9.415 1.00 55.78 176 ARG A N 1
ATOM 1423 C CA . ARG A 1 176 ? 18.749 4.320 8.591 1.00 55.78 176 ARG A CA 1
ATOM 1424 C C . ARG A 1 176 ? 19.546 5.521 8.035 1.00 55.78 176 ARG A C 1
ATOM 1426 O O . ARG A 1 176 ? 20.111 5.453 6.941 1.00 55.78 176 ARG A O 1
ATOM 1433 N N . TYR A 1 177 ? 19.521 6.613 8.785 1.00 44.59 177 TYR A N 1
ATOM 1434 C CA . TYR A 1 177 ? 20.200 7.893 8.640 1.00 44.59 177 TYR A CA 1
ATOM 1435 C C . TYR A 1 177 ? 20.656 8.330 10.030 1.00 44.59 177 TYR A C 1
ATOM 1437 O O . TYR A 1 177 ? 21.627 9.111 10.069 1.00 44.59 177 TYR A O 1
#

Secondary structure (DSSP, 8-state):
--------HHHHHHH--HHHHHHHHHHHHHS---HHHHHHHHHHHHHHHHHHHHHHHHHHHHHHHHHHHHHHHHHHHHHTGGGS-HHHHHHHHHHHHHHHHHHHHHHHHHHHHHHTTS--S-HHHHHHHHHHHHHHHHHHHHHHHH-TT--S-HHHHHHHHHHHHHHHHHHHHHH--

pLDDT: mean 76.19, std 13.76, range [35.19, 94.81]

Sequence (177 aa):
MARLLRQPKLLKEFLGDSAWLRECQNIARQEGKGKFRALLYCGSKRAMEIFRAHSLNIVYRVFGLITHGYFIIIALSFFFQSRLPQNLIELADSLSEPYLGVIGIYLVLKEVRIRVGQFPQRIILRESFVAAWVLLLVISTALTFFSQSYHVDGVYRLIITNSLASVIIRIGTLFRY

Radius of gyration: 22.63 Å; chains: 1; bounding box: 43×38×68 Å